Protein AF-A0A0C2DFI3-F1 (afdb_monomer)

Nearest PDB structures (foldseek):
  2w36-assembly1_A  TM=5.347E-01  e=4.497E-01  Thermotoga maritima
  6ozg-assembly1_A  TM=4.772E-01  e=8.268E-01  Thermotoga maritima
  4nsp-assembly1_A  TM=4.279E-01  e=1.520E+00  Homo sapiens
  8dg7-assembly1_K  TM=4.707E-01  e=6.169E+00  Drosophila melanogaster
  5boi-assembly1_A  TM=4.116E-01  e=6.968E+00  Priestia megaterium QM B1551

Organism: NCBI:txid51022

Solvent-accessible surface area (backbone atoms only — not comparable to full-atom values): 6431 Å² total; per-residue (Å²): 121,82,63,58,59,55,53,52,47,51,51,28,55,74,73,71,46,91,69,76,53,70,70,58,45,54,56,50,48,63,70,44,40,63,62,51,51,50,53,52,50,54,49,45,52,52,51,47,56,55,55,57,74,68,41,85,84,54,75,74,45,79,47,75,51,76,45,75,77,51,99,91,48,76,46,40,45,31,36,40,35,35,27,35,78,90,80,68,42,79,67,45,76,47,53,35,39,27,46,94,85,69,54,74,44,78,69,131

Foldseek 3Di:
DVVVLVVVVVVCVVVVHDDDDPVVVVVVCVVCVVVVVVVVVVVLVVLQVVLVVVCPVPDWDKDKDWDAPDVPDRWIWMKIWTAHPVVRDTNDIWIWTQDPVRDIDTDD

Secondary structure (DSSP, 8-state):
-HHHHHHHHHHHHHTTPPPPPHHHHHHHHHHHHHHHHHHHHHHHHHHHHHHHTT-SS---EEEEEEEEEETTEEEEEEEEEEEETTTTEEEEEEEEEE-TTS-EEE--

pLDDT: mean 77.53, std 12.91, range [47.47, 94.81]

Mean predicted aligned error: 11.31 Å

Sequence (108 aa):
MPNKFQELERWAKHMRFSFFSDTNFRKRFKLCKPAIDHVYQEYHRKVFATTHSYWDGEGPHLAASDSFDSRGYS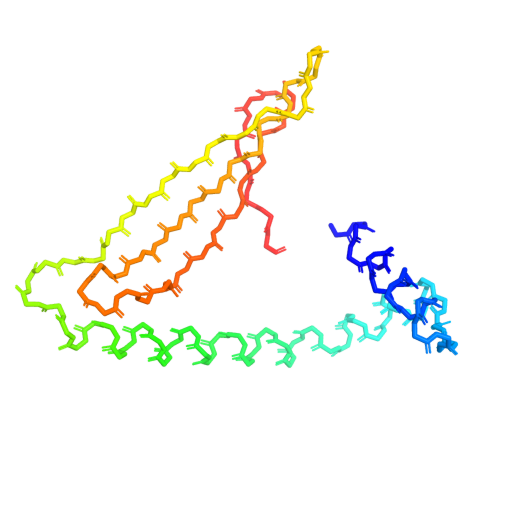ALIGKVVMVDLNTKVMIHTEAFHRDETGVPFITS

Radius of gyration: 18.05 Å; Cα contacts (8 Å, |Δi|>4): 116; chains: 1; bounding box: 46×38×39 Å

Structure (mmCIF, N/CA/C/O backbone):
data_AF-A0A0C2DFI3-F1
#
_entry.id   AF-A0A0C2DFI3-F1
#
loop_
_atom_site.group_PDB
_atom_site.id
_atom_site.type_symbol
_atom_site.label_atom_id
_atom_site.label_alt_id
_atom_site.label_comp_id
_atom_site.label_asym_id
_atom_site.label_entity_id
_atom_site.label_seq_id
_atom_site.pdbx_PDB_ins_code
_atom_site.Cartn_x
_atom_site.Cartn_y
_atom_site.Cartn_z
_atom_site.occupancy
_atom_site.B_iso_or_equiv
_atom_site.auth_seq_id
_atom_site.auth_comp_id
_atom_site.auth_asym_id
_atom_site.auth_atom_id
_atom_site.pdbx_PDB_model_num
ATOM 1 N N . MET A 1 1 ? 11.942 2.550 -5.176 1.00 50.59 1 MET A N 1
ATOM 2 C CA . MET A 1 1 ? 11.389 1.404 -5.950 1.00 50.59 1 MET A CA 1
ATOM 3 C C . MET A 1 1 ? 12.376 0.352 -6.521 1.00 50.59 1 MET A C 1
ATOM 5 O O . MET A 1 1 ? 11.866 -0.605 -7.097 1.00 50.59 1 MET A O 1
ATOM 9 N N . PRO A 1 2 ? 13.724 0.398 -6.385 1.00 51.91 2 PRO A N 1
ATOM 10 C CA . PRO A 1 2 ? 14.594 -0.686 -6.896 1.00 51.91 2 PRO A CA 1
ATOM 11 C C . PRO A 1 2 ? 14.286 -2.084 -6.323 1.00 51.91 2 PRO A C 1
ATOM 13 O O . PRO A 1 2 ? 14.478 -3.089 -6.998 1.00 51.91 2 PRO A O 1
ATOM 16 N N . ASN A 1 3 ? 13.752 -2.135 -5.099 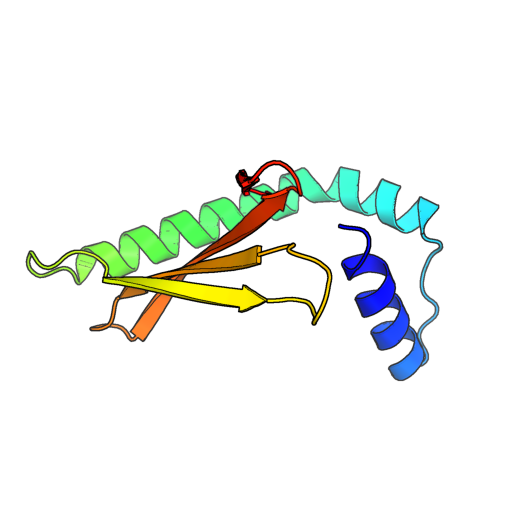1.00 67.38 3 ASN A N 1
ATOM 17 C CA . ASN A 1 3 ? 13.624 -3.364 -4.316 1.00 67.38 3 ASN A CA 1
ATOM 18 C C . ASN A 1 3 ? 12.446 -4.273 -4.747 1.00 67.38 3 ASN A C 1
ATOM 20 O O . ASN A 1 3 ? 12.534 -5.493 -4.663 1.00 67.38 3 ASN A O 1
ATOM 24 N N . LYS A 1 4 ? 11.351 -3.707 -5.282 1.00 77.12 4 LYS A N 1
ATOM 25 C CA . LYS A 1 4 ? 10.128 -4.478 -5.599 1.00 77.12 4 LYS A CA 1
ATOM 26 C C . LYS A 1 4 ? 10.260 -5.377 -6.831 1.00 77.12 4 LYS A C 1
ATOM 28 O O . LYS A 1 4 ? 9.696 -6.465 -6.847 1.00 77.12 4 LYS A O 1
ATOM 33 N N . PHE A 1 5 ? 11.031 -4.958 -7.838 1.00 84.75 5 PHE A N 1
ATOM 34 C CA . PHE A 1 5 ? 11.334 -5.814 -8.991 1.00 84.75 5 PHE A CA 1
ATOM 35 C C . PHE A 1 5 ? 12.117 -7.059 -8.558 1.00 84.75 5 PHE A C 1
ATOM 37 O O . PHE A 1 5 ? 11.748 -8.169 -8.920 1.00 84.75 5 PHE A O 1
ATOM 44 N N . GLN A 1 6 ? 13.153 -6.874 -7.736 1.00 85.81 6 GLN A N 1
ATOM 45 C CA . GLN A 1 6 ? 13.996 -7.965 -7.244 1.00 85.81 6 GLN A CA 1
ATOM 46 C C . GLN A 1 6 ? 13.215 -8.930 -6.345 1.00 85.81 6 GLN A C 1
ATOM 48 O O . GLN A 1 6 ? 13.413 -10.139 -6.421 1.00 85.81 6 GLN A O 1
ATOM 53 N N . GLU A 1 7 ? 12.309 -8.4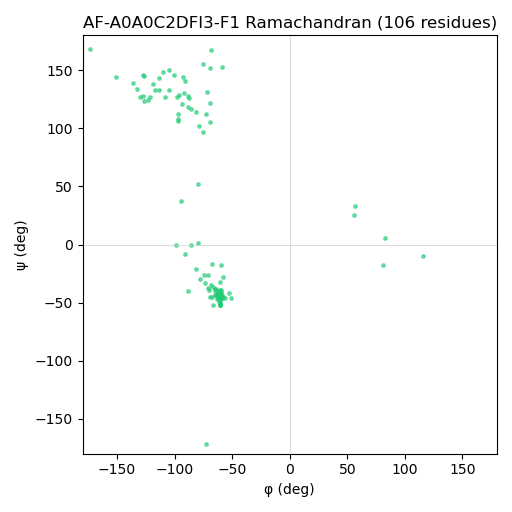13 -5.514 1.00 87.56 7 GLU A N 1
ATOM 54 C CA . GLU A 1 7 ? 11.413 -9.226 -4.688 1.00 87.56 7 GLU A CA 1
ATOM 55 C C . GLU A 1 7 ? 10.503 -10.117 -5.551 1.00 87.56 7 GLU A C 1
ATOM 57 O O . GLU A 1 7 ? 10.454 -11.331 -5.353 1.00 87.56 7 GLU A O 1
ATOM 62 N N . LEU A 1 8 ? 9.853 -9.540 -6.568 1.00 89.06 8 LEU A N 1
ATOM 63 C CA . LEU A 1 8 ? 8.995 -10.282 -7.497 1.00 89.06 8 LEU A CA 1
ATOM 64 C C . LEU A 1 8 ? 9.782 -11.263 -8.370 1.00 89.06 8 LEU A C 1
ATOM 66 O O . LEU A 1 8 ? 9.309 -12.366 -8.629 1.00 89.06 8 LEU A O 1
ATOM 70 N N . GLU A 1 9 ? 10.994 -10.901 -8.786 1.00 91.19 9 GLU A N 1
ATOM 71 C CA . GLU A 1 9 ? 11.882 -11.794 -9.526 1.00 91.19 9 GLU A CA 1
ATOM 72 C C . GLU A 1 9 ? 12.295 -12.998 -8.665 1.00 91.19 9 GLU A C 1
ATOM 74 O O . GLU A 1 9 ? 12.264 -14.135 -9.136 1.00 91.19 9 GLU A O 1
ATOM 79 N N . ARG A 1 10 ? 12.646 -12.777 -7.390 1.00 90.31 10 ARG A N 1
ATOM 80 C CA . ARG A 1 10 ? 12.955 -13.859 -6.438 1.00 90.31 10 ARG A CA 1
ATOM 81 C C . ARG A 1 10 ? 11.751 -14.769 -6.227 1.00 90.31 10 ARG A C 1
ATOM 83 O O . ARG A 1 10 ? 11.906 -15.988 -6.259 1.00 90.31 10 ARG A O 1
ATOM 90 N N . TRP A 1 11 ? 10.564 -14.192 -6.057 1.00 92.25 11 TRP A N 1
ATOM 91 C CA . TRP A 1 11 ? 9.322 -14.952 -5.936 1.00 92.25 11 TRP A CA 1
ATOM 92 C C . TRP A 1 11 ? 9.032 -15.780 -7.198 1.00 92.25 11 TRP A C 1
ATOM 94 O O . TRP A 1 11 ? 8.769 -16.977 -7.102 1.00 92.25 11 TRP A O 1
ATOM 104 N N . ALA A 1 12 ? 9.174 -15.196 -8.391 1.00 92.94 12 ALA A N 1
ATOM 105 C CA . ALA A 1 12 ? 8.984 -15.904 -9.656 1.00 92.94 12 ALA A CA 1
ATOM 106 C C . ALA A 1 12 ? 9.991 -17.053 -9.828 1.00 92.94 12 ALA A C 1
ATOM 108 O O . ALA A 1 12 ? 9.603 -18.154 -10.217 1.00 92.94 12 ALA A O 1
ATOM 109 N N . LYS A 1 13 ? 11.263 -16.836 -9.462 1.00 93.00 13 LYS A N 1
ATOM 110 C CA . LYS A 1 13 ? 12.293 -17.889 -9.440 1.00 93.00 13 LYS A CA 1
ATOM 111 C C . LYS A 1 13 ? 11.919 -19.025 -8.491 1.00 93.00 13 LYS A C 1
ATOM 113 O O . LYS A 1 13 ? 12.048 -20.186 -8.869 1.00 93.00 13 LYS A O 1
ATOM 118 N N . HIS A 1 14 ? 11.419 -18.705 -7.296 1.00 94.19 14 HIS A N 1
ATOM 119 C CA . HIS A 1 14 ? 10.956 -19.704 -6.330 1.00 94.19 14 HIS A CA 1
ATOM 120 C C . HIS A 1 14 ? 9.809 -20.556 -6.894 1.00 94.19 14 HIS A C 1
ATOM 122 O O . HIS A 1 14 ? 9.831 -21.779 -6.781 1.00 94.19 14 HIS A O 1
ATOM 128 N N . MET A 1 15 ? 8.862 -19.923 -7.588 1.00 94.81 15 MET A N 1
ATOM 129 C CA . MET A 1 15 ? 7.727 -20.588 -8.238 1.00 94.81 15 MET A CA 1
ATOM 130 C C . MET A 1 15 ? 8.076 -21.242 -9.588 1.00 94.81 15 MET A C 1
ATOM 132 O O . MET A 1 15 ? 7.202 -21.815 -10.233 1.00 94.81 15 MET A O 1
ATOM 136 N N . ARG A 1 16 ? 9.345 -21.176 -10.024 1.00 92.62 16 ARG A N 1
ATOM 137 C CA . ARG A 1 16 ? 9.832 -21.653 -11.335 1.00 92.62 16 ARG A CA 1
ATOM 138 C C . ARG A 1 16 ? 9.112 -21.017 -12.533 1.00 92.62 16 ARG A C 1
ATOM 140 O O . ARG A 1 16 ? 8.955 -21.646 -13.577 1.00 92.62 16 ARG A O 1
ATOM 147 N N . PHE A 1 17 ? 8.701 -19.760 -12.403 1.00 93.44 17 PHE A N 1
ATOM 148 C CA . PHE A 1 17 ? 8.116 -18.984 -13.491 1.00 93.44 17 PHE A CA 1
ATOM 149 C C . PHE A 1 17 ? 9.174 -18.169 -14.230 1.00 93.44 17 PHE A C 1
ATOM 151 O O . PHE A 1 17 ? 10.100 -17.616 -13.635 1.00 93.44 17 PHE A O 1
ATOM 158 N N . SER A 1 18 ? 9.002 -18.039 -15.546 1.00 86.69 18 SER A N 1
ATOM 159 C CA . SER A 1 18 ? 9.747 -17.057 -16.327 1.00 86.69 18 SER A CA 1
ATOM 160 C C . SER A 1 18 ? 9.272 -15.652 -15.955 1.00 86.69 18 SER A C 1
ATOM 162 O O . SER A 1 18 ? 8.091 -15.334 -16.112 1.00 86.69 18 SER A O 1
ATOM 164 N N . PHE A 1 19 ? 10.187 -14.805 -15.490 1.00 88.31 19 PHE A N 1
ATOM 165 C CA . PHE A 1 19 ? 9.911 -13.399 -15.211 1.00 88.31 19 PHE A CA 1
ATOM 166 C C . PHE A 1 19 ? 10.417 -12.519 -16.357 1.00 88.31 19 PHE A C 1
ATOM 168 O O . PHE A 1 19 ? 11.418 -12.826 -17.004 1.00 88.31 19 PHE A O 1
ATOM 175 N N . PHE A 1 20 ? 9.709 -11.432 -16.643 1.00 85.69 20 PHE A N 1
ATOM 176 C CA . PHE A 1 20 ? 10.093 -10.500 -17.701 1.00 85.69 20 PHE A CA 1
ATOM 177 C C . PHE A 1 20 ? 11.272 -9.623 -17.264 1.00 85.69 20 PHE A C 1
ATOM 179 O O . PHE A 1 20 ? 11.490 -9.389 -16.077 1.00 85.69 20 PHE A O 1
ATOM 186 N N . SER A 1 21 ? 12.032 -9.118 -18.241 1.00 89.44 21 SER A N 1
ATOM 187 C CA . SER A 1 21 ? 13.176 -8.240 -17.976 1.00 89.44 21 SER A CA 1
ATOM 188 C C . SER A 1 21 ? 12.772 -6.972 -17.216 1.00 89.44 21 SER A C 1
ATOM 190 O O . SER A 1 21 ? 11.656 -6.468 -17.375 1.00 89.44 21 SER A O 1
ATOM 192 N N . ASP A 1 22 ? 13.707 -6.407 -16.449 1.00 87.62 22 ASP A N 1
ATOM 193 C CA . ASP A 1 22 ? 13.503 -5.173 -15.672 1.00 87.62 22 ASP A CA 1
ATOM 194 C C . ASP A 1 22 ? 12.960 -4.020 -16.533 1.00 87.62 22 ASP A C 1
ATOM 196 O O . ASP A 1 22 ? 12.003 -3.337 -16.163 1.00 87.62 22 ASP A O 1
ATOM 200 N N . THR A 1 23 ? 13.478 -3.857 -17.753 1.00 89.56 23 THR A N 1
ATOM 201 C CA . THR A 1 23 ? 12.992 -2.840 -18.695 1.00 89.56 23 THR A CA 1
ATOM 202 C C . THR A 1 23 ? 11.522 -3.045 -19.061 1.00 89.56 23 THR A C 1
ATOM 204 O O . THR A 1 23 ? 10.744 -2.087 -19.068 1.00 89.56 23 THR A O 1
ATOM 207 N N . ASN A 1 24 ? 11.118 -4.285 -19.352 1.00 88.12 24 ASN A N 1
ATOM 208 C CA . ASN A 1 24 ? 9.725 -4.604 -19.658 1.00 88.12 24 ASN A CA 1
ATOM 209 C C . ASN A 1 24 ? 8.831 -4.445 -18.427 1.00 88.12 24 ASN A C 1
ATOM 211 O O . ASN A 1 24 ? 7.702 -3.968 -18.561 1.00 88.12 24 ASN A O 1
ATOM 215 N N . PHE A 1 25 ? 9.346 -4.764 -17.236 1.00 88.44 25 PHE A N 1
ATOM 216 C CA . PHE A 1 25 ? 8.628 -4.555 -15.986 1.00 88.44 25 PHE A CA 1
ATOM 217 C C . PHE A 1 25 ? 8.308 -3.091 -15.773 1.00 88.44 25 PHE A C 1
ATOM 219 O O . PHE A 1 25 ? 7.146 -2.739 -15.601 1.00 88.44 25 PHE A O 1
ATOM 226 N N . ARG A 1 26 ? 9.309 -2.218 -15.867 1.00 86.38 26 ARG A N 1
ATOM 227 C CA . ARG A 1 26 ? 9.118 -0.782 -15.643 1.00 86.38 26 ARG A CA 1
ATOM 228 C C . ARG A 1 26 ? 8.152 -0.170 -16.648 1.00 86.38 26 ARG A C 1
ATOM 230 O O . ARG A 1 26 ? 7.327 0.652 -16.260 1.00 86.38 26 ARG A O 1
ATOM 237 N N . LYS A 1 27 ? 8.226 -0.572 -17.922 1.00 90.62 27 LYS A N 1
ATOM 238 C CA . LYS A 1 27 ? 7.286 -0.112 -18.958 1.00 90.62 27 LYS A CA 1
ATOM 239 C C . LYS A 1 27 ? 5.849 -0.500 -18.611 1.00 90.62 27 LYS A C 1
ATOM 241 O O . LYS A 1 27 ? 4.984 0.368 -18.574 1.00 90.62 27 LYS A O 1
ATOM 246 N N . ARG A 1 28 ? 5.607 -1.778 -18.307 1.00 87.25 28 ARG A N 1
ATOM 247 C CA . ARG A 1 28 ? 4.268 -2.274 -17.950 1.00 87.25 28 ARG A CA 1
ATOM 248 C C . ARG A 1 28 ? 3.768 -1.667 -16.645 1.00 87.25 28 ARG A C 1
ATOM 250 O O . ARG A 1 28 ? 2.639 -1.202 -16.597 1.00 87.25 28 ARG A O 1
ATOM 257 N N . PHE A 1 29 ? 4.620 -1.586 -15.628 1.00 86.94 29 PHE A N 1
ATOM 258 C CA . PHE A 1 29 ? 4.281 -0.972 -14.350 1.00 86.94 29 PHE A CA 1
ATOM 259 C C . PHE A 1 29 ? 3.846 0.484 -14.522 1.00 86.94 29 PHE A C 1
ATOM 261 O O . PHE A 1 29 ? 2.815 0.864 -13.987 1.00 86.94 29 PHE A O 1
ATOM 268 N N . LYS A 1 30 ? 4.560 1.287 -15.324 1.00 87.81 30 LYS A N 1
ATOM 269 C CA . LYS A 1 30 ? 4.154 2.673 -15.617 1.00 87.81 30 LYS A CA 1
ATOM 270 C C . LYS A 1 30 ? 2.777 2.763 -16.279 1.00 87.81 30 LYS A C 1
ATOM 272 O O . LYS A 1 30 ? 2.016 3.658 -15.939 1.00 87.81 30 LYS A O 1
ATOM 277 N N . LEU A 1 31 ? 2.456 1.843 -17.190 1.00 91.19 31 LEU A N 1
ATOM 278 C CA . LEU A 1 31 ? 1.148 1.799 -17.854 1.00 91.19 31 LEU A CA 1
ATOM 279 C C . LEU A 1 31 ? 0.028 1.363 -16.905 1.00 91.19 31 LEU A C 1
ATOM 281 O O . LEU A 1 31 ? -1.082 1.875 -16.988 1.00 91.19 31 LEU A O 1
ATOM 285 N N . CYS A 1 32 ? 0.316 0.428 -16.001 1.00 88.44 32 CYS A N 1
ATOM 286 C CA . CYS A 1 32 ? -0.650 -0.061 -15.022 1.00 88.44 32 CYS A CA 1
ATOM 2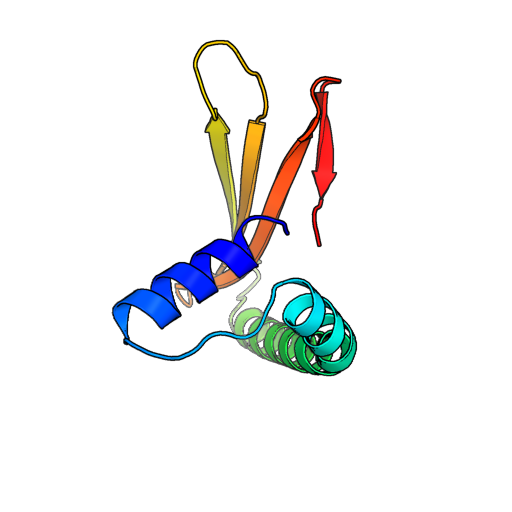87 C C . CYS A 1 32 ? -0.789 0.865 -13.808 1.00 88.44 32 CYS A C 1
ATOM 289 O O . CYS A 1 32 ? -1.812 0.803 -13.130 1.00 88.44 32 CYS A O 1
ATOM 291 N N . LYS A 1 33 ? 0.208 1.716 -13.530 1.00 87.19 33 LYS A N 1
ATOM 292 C CA . LYS A 1 33 ? 0.253 2.571 -12.340 1.00 87.19 33 LYS A CA 1
ATOM 293 C C . LYS A 1 33 ? -1.030 3.390 -12.140 1.00 87.19 33 LYS A C 1
ATOM 295 O O . LYS A 1 33 ? -1.550 3.318 -11.038 1.00 87.19 33 LYS A O 1
ATOM 300 N N . PRO A 1 34 ? -1.615 4.059 -13.151 1.00 91.94 34 PRO A N 1
ATOM 301 C CA . PRO A 1 34 ? -2.861 4.803 -12.954 1.00 91.94 34 PRO A CA 1
ATOM 302 C C . PRO A 1 34 ? -4.031 3.933 -12.477 1.00 91.94 34 PRO A C 1
ATOM 304 O O . PRO A 1 34 ? -4.780 4.333 -11.593 1.00 91.94 34 PRO A O 1
ATOM 307 N N . ALA A 1 35 ? -4.179 2.725 -13.029 1.00 91.69 35 ALA A N 1
ATOM 308 C CA . ALA A 1 35 ? -5.238 1.802 -12.621 1.00 91.69 35 ALA A CA 1
ATOM 309 C C . ALA A 1 35 ? -4.994 1.247 -11.210 1.00 91.69 35 ALA A C 1
ATOM 311 O O . ALA A 1 35 ? -5.930 1.127 -10.422 1.00 91.69 35 ALA A O 1
ATOM 312 N N . ILE A 1 36 ? -3.735 0.941 -10.886 1.00 87.12 36 ILE A N 1
ATOM 313 C CA . ILE A 1 36 ? -3.320 0.527 -9.542 1.00 87.12 36 ILE A CA 1
ATOM 314 C C . ILE A 1 36 ? -3.636 1.645 -8.542 1.00 87.12 36 ILE A C 1
ATOM 316 O O . ILE A 1 36 ? -4.328 1.399 -7.558 1.00 87.12 36 ILE A O 1
ATOM 320 N N . ASP A 1 37 ? -3.197 2.870 -8.829 1.00 88.62 37 ASP A N 1
ATOM 321 C CA . ASP A 1 37 ? -3.420 4.043 -7.984 1.00 88.62 37 ASP A CA 1
ATOM 322 C C . ASP A 1 37 ? -4.921 4.291 -7.777 1.00 88.62 37 ASP A C 1
ATOM 324 O O . ASP A 1 37 ? -5.349 4.497 -6.646 1.00 88.62 37 ASP A O 1
ATOM 328 N N . HIS A 1 38 ? -5.739 4.180 -8.828 1.00 90.56 38 HIS A N 1
ATOM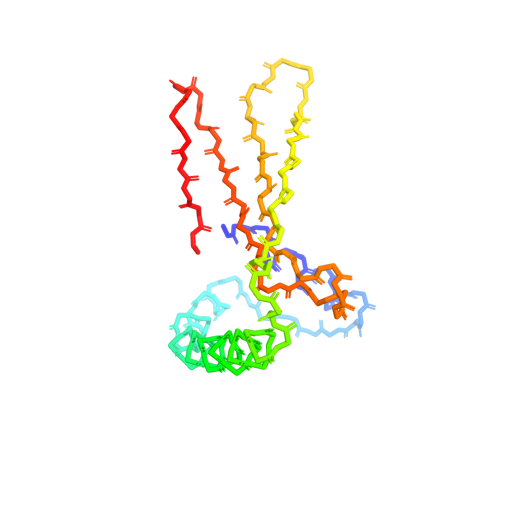 329 C CA . HIS A 1 38 ? -7.195 4.310 -8.728 1.00 90.56 38 HIS A CA 1
ATOM 330 C C . HIS A 1 38 ? -7.816 3.265 -7.786 1.00 90.56 38 HIS A C 1
ATOM 332 O O . HIS A 1 38 ? -8.625 3.606 -6.925 1.00 90.56 38 HIS A O 1
ATOM 338 N N . VAL A 1 39 ? -7.437 1.988 -7.915 1.00 89.31 39 VAL A N 1
ATOM 339 C CA . VAL A 1 39 ? -7.936 0.923 -7.025 1.00 89.31 39 VAL A CA 1
ATOM 340 C C . VAL A 1 39 ? -7.515 1.179 -5.579 1.00 89.31 39 VAL A C 1
ATOM 342 O O . VAL A 1 39 ? -8.337 1.036 -4.674 1.00 89.31 39 VAL A O 1
ATOM 345 N N . TYR A 1 40 ? -6.265 1.590 -5.354 1.00 85.06 40 TYR A N 1
ATOM 346 C CA . TYR A 1 40 ? -5.781 1.936 -4.019 1.00 85.06 40 TYR A CA 1
ATOM 347 C C . TYR A 1 40 ? -6.523 3.139 -3.431 1.00 85.06 40 TYR A C 1
ATOM 349 O O . TYR A 1 40 ? -6.921 3.089 -2.270 1.00 85.06 40 TYR A O 1
ATOM 357 N N . GLN A 1 41 ? -6.768 4.189 -4.215 1.00 87.69 41 GLN A N 1
ATOM 358 C CA . GLN A 1 41 ? -7.526 5.364 -3.778 1.00 87.69 41 GLN A CA 1
ATOM 359 C C . GLN A 1 41 ? -8.967 5.006 -3.408 1.00 87.69 41 GLN A C 1
ATOM 361 O O . GLN A 1 41 ? -9.446 5.394 -2.343 1.00 87.69 41 GLN A O 1
ATOM 366 N N . GLU A 1 42 ? -9.645 4.216 -4.239 1.00 89.56 42 GLU A N 1
ATOM 367 C CA . GLU A 1 42 ? -11.008 3.760 -3.962 1.00 89.56 42 GLU A CA 1
ATOM 368 C C . GLU A 1 42 ? -11.078 2.857 -2.727 1.00 89.56 42 GLU A C 1
ATOM 370 O O . GLU A 1 42 ? -11.995 2.986 -1.912 1.00 89.56 42 GLU A O 1
ATOM 375 N N . TYR A 1 43 ? -10.097 1.971 -2.552 1.00 86.19 43 TYR A N 1
ATOM 376 C CA . TYR A 1 43 ? -9.966 1.163 -1.344 1.00 86.19 43 TYR A CA 1
ATOM 377 C C . TYR A 1 43 ? -9.778 2.044 -0.103 1.00 86.19 43 TYR A C 1
ATOM 379 O O . TYR A 1 43 ? -10.540 1.909 0.854 1.00 86.19 43 TYR A O 1
ATOM 387 N N . HIS A 1 44 ? -8.833 2.990 -0.141 1.00 84.31 44 HIS A N 1
ATOM 388 C CA . HIS A 1 44 ? -8.591 3.935 0.951 1.00 84.31 44 HIS A CA 1
ATOM 389 C C . HIS A 1 44 ? -9.853 4.717 1.310 1.00 84.31 44 HIS A C 1
ATOM 391 O O . HIS A 1 44 ? -10.203 4.808 2.484 1.00 84.31 44 HIS A O 1
ATOM 397 N N . ARG A 1 45 ? -10.576 5.225 0.306 1.00 86.62 45 ARG A N 1
ATOM 398 C CA . ARG A 1 45 ? -11.835 5.954 0.497 1.00 86.62 45 ARG A CA 1
ATOM 399 C C . ARG A 1 45 ? -12.880 5.102 1.216 1.00 86.62 45 ARG A C 1
ATOM 401 O O . ARG A 1 45 ? -13.510 5.579 2.156 1.00 86.62 45 ARG A O 1
ATOM 408 N N . LYS A 1 46 ? -13.050 3.841 0.805 1.00 87.00 46 LYS A N 1
ATOM 409 C CA . LYS A 1 46 ? -14.009 2.910 1.424 1.00 87.00 46 LYS A CA 1
ATOM 410 C C . LYS A 1 46 ? -13.623 2.529 2.848 1.00 87.00 46 LYS A C 1
ATOM 412 O O . LYS A 1 46 ? -14.488 2.545 3.722 1.00 87.00 46 LYS A O 1
ATOM 417 N N . VAL A 1 47 ? -12.352 2.201 3.084 1.00 83.50 47 VAL A N 1
ATOM 418 C CA . VAL A 1 47 ? -11.851 1.868 4.425 1.00 83.50 47 VAL A CA 1
ATOM 419 C C . VAL A 1 47 ? -12.034 3.056 5.355 1.00 83.50 47 VAL A C 1
ATOM 421 O O . VAL A 1 47 ? -12.651 2.897 6.400 1.00 83.50 47 VAL A O 1
ATOM 424 N N . PHE A 1 48 ? -11.597 4.247 4.938 1.00 83.75 48 PHE A N 1
ATOM 425 C CA . PHE A 1 48 ? -11.707 5.459 5.744 1.00 83.75 48 PHE A CA 1
ATOM 426 C C . PHE A 1 48 ? -13.162 5.799 6.079 1.00 83.75 48 PHE A C 1
ATOM 428 O O . PHE A 1 48 ? -13.479 6.043 7.238 1.00 83.75 48 PHE A O 1
ATOM 435 N N . ALA A 1 49 ? -14.067 5.761 5.093 1.00 84.62 49 ALA A N 1
ATOM 436 C CA . ALA A 1 49 ? -15.491 6.008 5.324 1.00 84.62 49 ALA A CA 1
ATOM 437 C C . ALA A 1 49 ? -16.105 4.991 6.302 1.00 84.62 49 ALA A C 1
ATOM 439 O O . ALA A 1 49 ? -16.906 5.358 7.159 1.00 84.62 49 ALA A O 1
ATOM 440 N N . THR A 1 50 ? -15.702 3.722 6.196 1.00 82.75 50 THR A N 1
ATOM 441 C CA . THR A 1 50 ? -16.172 2.655 7.083 1.00 82.75 50 THR A CA 1
ATOM 442 C C . THR A 1 50 ? -15.668 2.876 8.505 1.00 82.75 50 THR A C 1
ATOM 444 O O . THR A 1 50 ? -16.481 2.926 9.419 1.00 82.75 50 THR A O 1
ATOM 447 N N . THR A 1 51 ? -14.363 3.079 8.708 1.00 79.62 51 THR A N 1
ATOM 448 C CA . THR A 1 51 ? -13.786 3.296 10.046 1.00 79.62 51 THR A CA 1
ATOM 449 C C . THR A 1 51 ? -14.302 4.577 10.689 1.00 79.62 51 THR A C 1
ATOM 451 O O . THR A 1 51 ? -14.637 4.570 11.865 1.00 79.62 51 THR A O 1
ATOM 454 N N . HIS A 1 52 ? -14.475 5.648 9.907 1.00 81.94 52 HIS A N 1
ATOM 455 C CA . HIS A 1 52 ? -15.030 6.907 10.401 1.00 81.94 52 HIS A CA 1
ATOM 456 C C . HIS A 1 52 ? -16.449 6.746 10.961 1.00 81.94 52 HIS A C 1
ATOM 458 O O . HIS A 1 52 ? -16.818 7.436 11.906 1.00 81.94 52 HIS A O 1
ATOM 464 N N . SER A 1 53 ? -17.262 5.835 10.415 1.00 80.88 53 SER A N 1
ATOM 465 C CA . SER A 1 53 ? -18.611 5.588 10.945 1.00 80.88 53 SER A CA 1
ATOM 466 C C . SER A 1 53 ? -18.624 4.951 12.342 1.00 80.88 53 SER A C 1
ATOM 468 O O . SER A 1 53 ? -19.645 5.015 13.019 1.00 80.88 53 SER A O 1
ATOM 470 N N . TYR A 1 54 ? -17.498 4.379 12.784 1.00 78.31 54 TYR A N 1
ATOM 471 C CA . TYR A 1 54 ? -17.329 3.776 14.111 1.00 78.31 54 TYR A CA 1
ATOM 472 C C . TYR A 1 54 ? -16.636 4.706 15.118 1.00 78.31 54 TYR A C 1
ATOM 474 O O . TYR A 1 54 ? -16.429 4.313 16.266 1.00 78.31 54 TYR A O 1
ATOM 482 N N . TRP A 1 55 ? -16.261 5.924 14.714 1.00 80.62 55 TRP A N 1
ATOM 483 C CA . TRP A 1 55 ? -15.646 6.901 15.611 1.00 80.62 55 TRP A CA 1
ATOM 484 C C . TRP A 1 55 ? -16.723 7.568 16.471 1.00 80.62 55 TRP A C 1
ATOM 486 O O . TRP A 1 55 ? -17.423 8.472 16.017 1.00 80.62 55 TRP A O 1
ATOM 496 N N . ASP A 1 56 ? -16.844 7.140 17.728 1.00 71.00 56 ASP A N 1
ATOM 497 C CA . ASP A 1 56 ? -17.721 7.749 18.741 1.00 71.00 56 ASP A CA 1
ATOM 498 C C . ASP A 1 56 ? -17.073 9.008 19.352 1.00 71.00 56 ASP A C 1
ATOM 500 O O . ASP A 1 56 ? -16.854 9.124 20.553 1.00 71.00 56 ASP A O 1
ATOM 504 N N . GLY A 1 57 ? -16.631 9.930 18.492 1.00 72.62 57 GLY A N 1
ATOM 505 C CA . GLY A 1 57 ? -15.898 11.139 18.886 1.00 72.62 57 GLY A CA 1
ATOM 506 C C . GLY A 1 57 ? -14.398 10.943 19.147 1.00 72.62 57 GLY A C 1
ATOM 507 O O . GLY A 1 57 ? -13.647 11.915 19.074 1.00 72.62 57 GLY A O 1
ATOM 508 N N . GLU A 1 58 ? -13.932 9.710 19.359 1.00 70.44 58 GLU A N 1
ATOM 509 C CA . GLU A 1 58 ? -12.504 9.380 19.327 1.00 70.44 58 GLU A CA 1
ATOM 510 C C . GLU A 1 58 ? -12.065 9.090 17.885 1.00 70.44 58 GLU A C 1
ATOM 512 O O . GLU A 1 58 ? -12.568 8.178 17.230 1.00 70.44 58 GLU A O 1
ATOM 517 N N . GLY A 1 59 ? -11.160 9.920 17.363 1.00 74.44 59 GLY A N 1
ATOM 518 C CA . GLY A 1 59 ? -10.610 9.776 16.017 1.00 74.44 59 GLY A CA 1
ATOM 519 C C . GLY A 1 59 ? -9.629 8.601 15.877 1.00 74.44 59 GLY A C 1
ATOM 520 O O . GLY A 1 59 ? -9.447 7.795 16.791 1.00 74.44 59 GLY A O 1
ATOM 521 N N . PRO A 1 60 ? -8.947 8.488 14.726 1.00 80.88 60 PRO A N 1
ATOM 522 C CA . PRO A 1 60 ? -7.982 7.424 14.507 1.00 80.88 60 PRO A CA 1
ATOM 523 C C . PRO A 1 60 ? -6.744 7.606 15.390 1.00 80.88 60 PRO A C 1
ATOM 525 O O . PRO A 1 60 ? -6.327 8.720 15.709 1.00 80.88 60 PRO A O 1
ATOM 528 N N . HIS A 1 61 ? -6.107 6.490 15.723 1.00 83.12 61 HIS A N 1
ATOM 529 C CA . HIS A 1 61 ? -4.865 6.455 16.476 1.00 83.12 61 HIS A CA 1
ATOM 530 C C . HIS A 1 61 ? -3.676 6.482 15.515 1.00 83.12 61 HIS A C 1
ATOM 532 O O . HIS A 1 61 ? -3.678 5.827 14.470 1.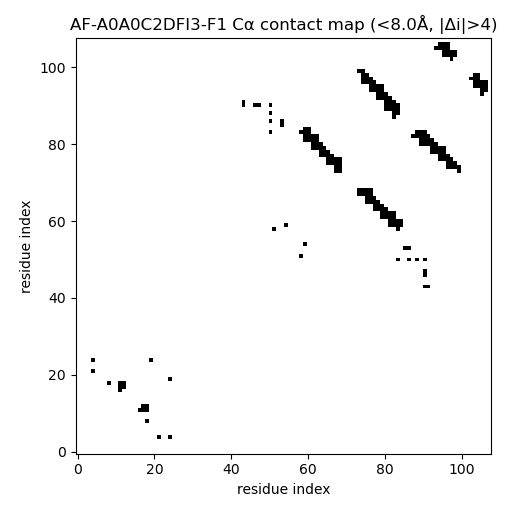00 83.12 61 HIS A O 1
ATOM 538 N N . LEU A 1 62 ? -2.633 7.221 15.882 1.00 79.00 62 LEU A N 1
ATOM 539 C CA . LEU A 1 62 ? -1.382 7.281 15.133 1.00 79.00 62 LEU A CA 1
ATOM 540 C C . LEU A 1 62 ? -0.295 6.540 15.908 1.00 79.00 62 LEU A C 1
ATOM 542 O O . LEU A 1 62 ? -0.039 6.833 17.073 1.00 79.00 62 LEU A O 1
ATOM 546 N N . ALA A 1 63 ? 0.363 5.600 15.242 1.00 78.19 63 ALA A N 1
ATOM 547 C CA . ALA A 1 63 ? 1.560 4.939 15.733 1.00 78.19 63 ALA A CA 1
ATOM 548 C C . ALA A 1 63 ? 2.716 5.252 14.785 1.00 78.19 63 ALA A C 1
ATOM 550 O O . ALA A 1 63 ? 2.579 5.127 13.572 1.00 78.19 63 ALA A O 1
ATOM 551 N N . ALA A 1 64 ? 3.865 5.639 15.324 1.00 74.12 64 ALA A N 1
ATOM 552 C CA . ALA A 1 64 ? 5.086 5.809 14.550 1.00 74.12 64 ALA A CA 1
ATOM 553 C C . ALA A 1 64 ? 6.151 4.851 15.080 1.00 74.12 64 ALA A C 1
ATOM 555 O O . ALA A 1 64 ? 6.288 4.671 16.288 1.00 74.12 64 ALA A O 1
ATOM 556 N N . SER A 1 65 ? 6.892 4.230 14.172 1.00 73.75 65 SER A N 1
ATOM 557 C CA . SER A 1 65 ? 8.043 3.391 14.487 1.00 73.75 65 SER A CA 1
ATOM 558 C C . SER A 1 65 ? 9.194 3.783 13.580 1.00 73.75 65 SER A C 1
ATOM 560 O O . SER A 1 65 ? 9.020 3.935 12.372 1.00 73.75 65 SER A O 1
ATOM 562 N N . ASP A 1 66 ? 10.372 3.941 14.160 1.00 68.69 66 ASP A N 1
ATOM 563 C CA . ASP A 1 66 ? 11.614 4.183 13.455 1.00 68.69 66 ASP A CA 1
ATOM 564 C C . ASP A 1 66 ? 12.542 2.966 13.528 1.00 68.69 66 ASP A C 1
ATOM 566 O O . ASP A 1 66 ? 12.530 2.170 14.466 1.00 68.69 66 ASP A O 1
ATOM 570 N N . SER A 1 67 ? 13.329 2.788 12.471 1.00 63.50 67 SER A N 1
ATOM 571 C CA . SER A 1 67 ? 14.363 1.765 12.388 1.00 63.50 67 SER A CA 1
ATOM 572 C C . SER A 1 67 ? 15.631 2.370 11.795 1.00 63.50 67 SER A C 1
ATOM 574 O O . SER A 1 67 ? 15.574 3.173 10.858 1.00 63.50 67 SER A O 1
ATOM 576 N N . PHE A 1 68 ? 16.777 1.996 12.363 1.00 59.69 68 PHE A N 1
ATOM 577 C CA . PHE A 1 68 ? 18.098 2.378 11.870 1.00 59.69 68 PHE A CA 1
ATOM 578 C C . PHE A 1 68 ? 18.644 1.262 10.981 1.00 59.69 68 PHE A C 1
ATOM 580 O O . PHE A 1 68 ? 18.668 0.105 11.400 1.00 59.69 68 PHE A O 1
ATOM 587 N N . ASP A 1 69 ? 19.086 1.608 9.769 1.00 58.97 69 ASP A N 1
ATOM 588 C CA . ASP A 1 69 ? 19.515 0.618 8.772 1.00 58.97 69 ASP A CA 1
ATOM 589 C C . ASP A 1 69 ? 20.890 -0.013 9.097 1.00 58.97 69 ASP A C 1
ATOM 591 O O . ASP A 1 69 ? 21.139 -1.157 8.732 1.00 58.97 69 ASP A O 1
ATOM 595 N N . SER A 1 70 ? 21.802 0.650 9.831 1.00 53.34 70 SER A N 1
ATOM 596 C CA . SER A 1 70 ? 23.073 0.018 10.262 1.00 53.34 70 SER A CA 1
ATOM 597 C C . SER A 1 70 ? 23.932 0.864 11.222 1.00 53.34 70 SER A C 1
ATOM 599 O O . SER A 1 70 ? 23.726 2.064 11.393 1.00 53.34 70 SER A O 1
ATOM 601 N N . ARG A 1 71 ? 24.961 0.243 11.838 1.00 48.28 71 ARG A N 1
ATOM 602 C CA . ARG A 1 71 ? 26.066 0.960 12.510 1.00 48.28 71 ARG A CA 1
ATOM 603 C C . ARG A 1 71 ? 26.928 1.662 11.453 1.00 48.28 71 ARG A C 1
ATOM 605 O O . ARG A 1 71 ? 27.716 1.003 10.784 1.00 48.28 71 ARG A O 1
ATOM 612 N N . GLY A 1 72 ? 26.804 2.985 11.348 1.00 56.09 72 GLY A N 1
ATOM 613 C CA . GLY A 1 72 ? 27.676 3.834 10.524 1.00 56.09 72 GLY A CA 1
ATOM 614 C C . GLY A 1 72 ? 26.991 4.556 9.360 1.00 56.09 72 GLY A C 1
ATOM 615 O O . GLY A 1 72 ? 27.601 5.461 8.803 1.00 56.09 72 GLY A O 1
ATOM 616 N N . TYR A 1 73 ? 25.735 4.224 9.039 1.00 53.28 73 TYR A N 1
ATOM 617 C CA . TYR A 1 73 ? 24.917 4.943 8.056 1.00 53.28 73 TYR A CA 1
ATOM 618 C C . TYR A 1 73 ? 23.579 5.362 8.678 1.00 53.28 73 TYR A C 1
ATOM 620 O O . TYR A 1 73 ? 22.824 4.532 9.183 1.00 53.28 73 TYR A O 1
ATOM 628 N N . SER A 1 74 ? 23.289 6.664 8.641 1.00 53.84 74 SER A N 1
ATOM 629 C CA . SER A 1 74 ? 22.152 7.292 9.333 1.00 53.84 74 SER A CA 1
ATOM 630 C C . SER A 1 74 ? 20.906 7.443 8.453 1.00 53.84 74 SER A C 1
ATOM 632 O O . SER A 1 74 ? 20.198 8.443 8.561 1.00 53.84 74 SER A O 1
ATOM 634 N N . ALA A 1 75 ? 20.608 6.477 7.582 1.00 56.16 75 ALA A N 1
ATOM 635 C CA . ALA A 1 75 ? 19.316 6.468 6.902 1.00 56.16 75 ALA A CA 1
ATOM 636 C C . ALA A 1 75 ? 18.246 6.002 7.904 1.00 56.16 75 ALA A C 1
ATOM 638 O O . ALA A 1 75 ? 18.088 4.807 8.162 1.00 56.16 75 ALA A O 1
ATOM 639 N N . LEU A 1 76 ? 17.544 6.956 8.523 1.00 63.44 76 LEU A N 1
ATOM 640 C CA . LEU A 1 76 ? 16.380 6.655 9.354 1.00 63.44 76 LEU A CA 1
ATOM 641 C C . LEU A 1 76 ? 15.232 6.264 8.419 1.00 63.44 76 LEU A C 1
ATOM 643 O O . LEU A 1 76 ? 14.728 7.108 7.670 1.00 63.44 76 LEU A O 1
ATOM 647 N N 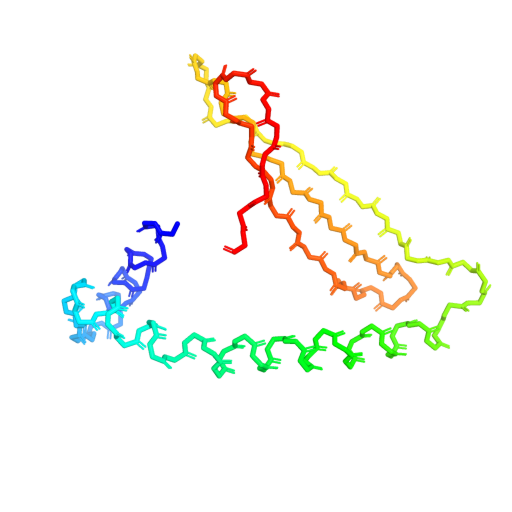. ILE A 1 77 ? 14.820 4.998 8.472 1.00 67.69 77 ILE A N 1
ATOM 648 C CA . ILE A 1 77 ? 13.582 4.544 7.841 1.00 67.69 77 ILE A CA 1
ATOM 649 C C . ILE A 1 77 ? 12.525 4.531 8.932 1.00 67.69 77 ILE A C 1
ATOM 651 O O . ILE A 1 77 ? 12.544 3.684 9.830 1.00 67.69 77 ILE A O 1
ATOM 655 N N . GLY A 1 78 ? 11.608 5.486 8.851 1.00 69.75 78 GLY A N 1
ATOM 656 C CA . GLY A 1 78 ? 10.454 5.554 9.726 1.00 69.75 78 GLY A CA 1
ATOM 657 C C . GLY A 1 78 ? 9.184 5.114 9.017 1.00 69.75 78 GLY A C 1
ATOM 658 O O . GLY A 1 78 ? 9.039 5.242 7.801 1.00 69.75 78 GLY A O 1
ATOM 659 N N . LYS A 1 79 ? 8.252 4.566 9.786 1.00 78.25 79 LYS A N 1
ATOM 660 C CA . LYS A 1 79 ? 6.912 4.204 9.342 1.00 78.25 79 LYS A CA 1
ATOM 661 C C . LYS A 1 79 ? 5.909 4.845 10.282 1.00 78.25 79 LYS A C 1
ATOM 663 O O . LYS A 1 79 ? 5.997 4.660 11.494 1.00 78.25 79 LYS A O 1
ATOM 668 N N . VAL A 1 80 ? 4.953 5.571 9.725 1.00 79.75 80 VAL A N 1
ATOM 669 C CA . VAL A 1 80 ? 3.769 6.040 10.442 1.00 79.75 80 VAL A CA 1
ATOM 670 C C . VAL A 1 80 ? 2.597 5.187 10.001 1.00 79.75 80 VAL A C 1
ATOM 672 O O . VAL A 1 80 ? 2.396 4.949 8.814 1.00 79.75 80 VAL A O 1
ATOM 675 N N . VAL A 1 81 ? 1.828 4.710 10.964 1.00 82.81 81 VAL A N 1
ATOM 676 C CA . VAL A 1 81 ? 0.635 3.912 10.750 1.00 82.81 81 VAL A CA 1
ATOM 677 C C . VAL A 1 81 ? -0.530 4.621 11.422 1.00 82.81 81 VAL A C 1
ATOM 679 O O . VAL A 1 81 ? -0.500 4.893 12.620 1.00 82.81 81 VAL A O 1
ATOM 682 N N . MET A 1 82 ? -1.572 4.891 10.648 1.00 82.94 82 MET A N 1
ATOM 683 C CA . MET A 1 82 ? -2.869 5.301 11.161 1.00 82.94 82 MET A CA 1
ATOM 684 C C . MET A 1 82 ? -3.742 4.061 11.323 1.00 82.94 82 MET A C 1
ATOM 686 O O . MET A 1 82 ? -3.989 3.339 10.352 1.00 82.94 82 MET A O 1
ATOM 690 N N . VAL A 1 83 ? -4.195 3.807 12.545 1.00 83.88 83 VAL A N 1
ATOM 691 C CA . VAL A 1 83 ? -5.012 2.649 12.910 1.00 83.88 83 VAL A CA 1
ATOM 692 C C . VAL A 1 83 ? -6.266 3.096 13.641 1.00 83.88 83 VAL A C 1
ATOM 694 O O . VAL A 1 83 ? -6.254 4.045 14.416 1.00 83.88 83 VAL A O 1
ATOM 697 N N . ASP A 1 84 ? -7.355 2.380 13.430 1.00 80.00 84 ASP A N 1
ATOM 698 C CA . ASP A 1 84 ? -8.501 2.429 14.324 1.00 80.00 84 ASP A CA 1
ATOM 699 C C . ASP A 1 84 ? -8.394 1.242 15.287 1.00 80.00 84 ASP A C 1
ATOM 701 O O . ASP A 1 84 ? -8.475 0.087 14.868 1.00 80.00 84 ASP A O 1
ATOM 705 N N . LEU A 1 85 ? -8.154 1.516 16.573 1.00 79.00 85 LEU A N 1
ATOM 706 C CA . LEU A 1 85 ? -7.997 0.472 17.588 1.00 79.00 85 LEU A CA 1
ATOM 707 C C . LEU A 1 85 ? -9.318 -0.229 17.919 1.00 79.00 85 LEU A C 1
ATOM 709 O O . LEU A 1 85 ? -9.287 -1.403 18.294 1.00 79.00 85 LEU A O 1
ATOM 713 N N . ASN A 1 86 ? -10.457 0.443 17.724 1.00 76.44 86 ASN A N 1
ATOM 714 C CA . ASN A 1 86 ? -11.773 -0.131 17.997 1.00 76.44 86 ASN A CA 1
ATOM 715 C C . ASN A 1 86 ? -12.088 -1.235 16.987 1.00 76.44 86 ASN A C 1
ATOM 717 O O . ASN A 1 86 ? -12.485 -2.339 17.360 1.00 76.44 86 ASN A O 1
ATOM 721 N N . THR A 1 87 ? -11.834 -0.972 15.703 1.00 75.62 87 THR A N 1
ATOM 722 C CA . THR A 1 87 ? -12.037 -1.955 14.625 1.00 75.62 87 THR A CA 1
ATOM 723 C C . THR A 1 87 ? -10.797 -2.804 14.329 1.0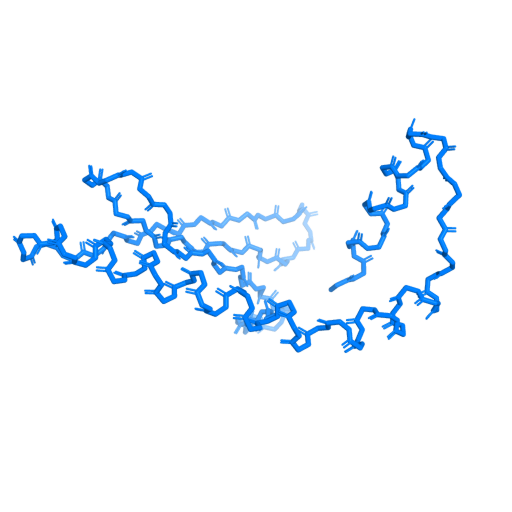0 75.62 87 THR A C 1
ATOM 725 O O . THR A 1 87 ? -10.880 -3.777 13.579 1.00 75.62 87 THR A O 1
ATOM 728 N N . LYS A 1 88 ? -9.643 -2.469 14.924 1.00 78.69 88 LYS A N 1
ATOM 729 C CA . LYS A 1 88 ? -8.316 -3.052 14.643 1.00 78.69 88 LYS A CA 1
ATOM 730 C C . LYS A 1 88 ? -7.910 -2.948 13.168 1.00 78.69 88 LYS A C 1
ATOM 732 O O . LYS A 1 88 ? -7.108 -3.748 12.681 1.00 78.69 88 LYS A O 1
ATOM 737 N N . VAL A 1 89 ? -8.459 -1.971 12.448 1.00 78.81 89 VAL A N 1
ATOM 738 C CA . VAL A 1 89 ? -8.186 -1.753 11.027 1.00 78.81 89 VAL A CA 1
ATOM 739 C C . VAL A 1 89 ? -7.024 -0.780 10.870 1.00 78.81 89 VAL A C 1
ATOM 741 O O . VAL A 1 89 ? -7.004 0.307 11.444 1.00 78.81 89 VAL A O 1
ATOM 744 N N . MET A 1 90 ? -6.057 -1.161 10.040 1.00 80.12 90 MET A N 1
ATOM 745 C CA . MET A 1 90 ? -5.003 -0.266 9.580 1.00 80.12 90 MET A CA 1
ATOM 746 C C . MET A 1 90 ? -5.533 0.575 8.415 1.00 80.12 90 MET A C 1
ATOM 748 O O . MET A 1 90 ? -5.849 0.038 7.355 1.00 80.12 90 MET A O 1
ATOM 752 N N . ILE A 1 91 ? -5.647 1.886 8.620 1.00 81.94 91 ILE A N 1
ATOM 753 C CA . ILE A 1 91 ? -6.262 2.810 7.660 1.00 81.94 91 ILE A CA 1
ATOM 754 C C . ILE A 1 91 ? -5.224 3.335 6.667 1.00 81.94 91 ILE A C 1
ATOM 756 O O . ILE A 1 91 ? -5.500 3.471 5.476 1.00 81.94 91 ILE A O 1
ATOM 760 N N . HIS A 1 92 ? -4.021 3.642 7.150 1.00 82.81 92 HIS A N 1
ATOM 761 C CA . HIS A 1 92 ? -2.943 4.149 6.311 1.00 82.81 92 HIS A CA 1
ATOM 762 C C . HIS A 1 92 ? -1.584 3.757 6.883 1.00 82.81 92 HIS A C 1
ATOM 764 O O . HIS A 1 92 ? -1.408 3.722 8.097 1.00 82.81 92 HIS A O 1
ATOM 770 N N . THR A 1 93 ? -0.626 3.464 6.008 1.00 82.94 93 THR A N 1
ATOM 771 C CA . THR A 1 93 ? 0.783 3.307 6.374 1.00 82.94 93 THR A CA 1
ATOM 772 C C . THR A 1 93 ? 1.612 4.149 5.432 1.00 82.94 93 THR A C 1
ATOM 774 O O . THR A 1 93 ? 1.536 3.968 4.219 1.00 82.94 93 THR A O 1
ATOM 777 N N . GLU A 1 94 ? 2.446 5.003 6.000 1.00 81.50 94 GLU A N 1
ATOM 778 C CA . GLU A 1 94 ? 3.368 5.843 5.262 1.00 81.50 94 GLU A CA 1
ATOM 779 C C . GLU A 1 94 ? 4.792 5.556 5.719 1.00 81.50 94 GLU A C 1
ATOM 781 O O . GLU A 1 94 ? 5.093 5.569 6.913 1.00 81.50 94 GLU A O 1
ATOM 786 N N . ALA A 1 95 ? 5.675 5.265 4.767 1.00 77.56 95 ALA A N 1
ATOM 787 C CA . ALA A 1 95 ? 7.099 5.142 5.036 1.00 77.56 95 ALA A CA 1
ATOM 788 C C . ALA A 1 95 ? 7.787 6.459 4.671 1.00 77.56 95 ALA A C 1
ATOM 790 O O . ALA A 1 95 ? 7.657 6.940 3.543 1.00 77.56 95 ALA A O 1
ATOM 791 N N . PHE A 1 96 ? 8.548 7.012 5.609 1.00 72.31 96 PHE A N 1
ATOM 792 C CA . PHE A 1 96 ? 9.378 8.184 5.384 1.00 72.31 96 PHE A CA 1
ATOM 793 C C . PHE A 1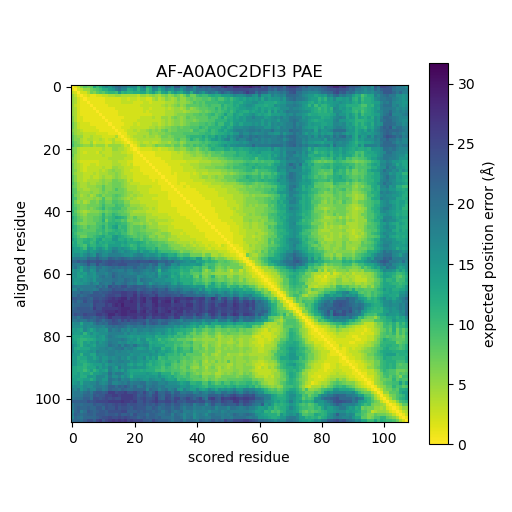 96 ? 10.851 7.810 5.501 1.00 72.31 96 PHE A C 1
ATOM 795 O O . PHE A 1 96 ? 11.254 6.981 6.321 1.00 72.31 96 PHE A O 1
ATOM 802 N N . HIS A 1 97 ? 11.654 8.441 4.656 1.00 70.81 97 HIS A N 1
ATOM 803 C CA . HIS A 1 97 ? 13.097 8.275 4.632 1.00 70.81 97 HIS A CA 1
ATOM 804 C C . HIS A 1 97 ? 13.709 9.609 5.049 1.00 70.81 97 HIS A C 1
ATOM 806 O O . HIS A 1 97 ? 13.289 10.653 4.553 1.00 70.81 97 HIS A O 1
ATOM 812 N N . ARG A 1 98 ? 14.682 9.605 5.962 1.00 62.22 98 ARG A N 1
ATOM 813 C CA . ARG A 1 98 ? 15.578 10.759 6.112 1.00 62.22 98 ARG A CA 1
ATOM 814 C C . ARG A 1 98 ? 16.758 10.588 5.171 1.00 62.22 98 ARG A C 1
ATOM 816 O O . ARG A 1 98 ? 17.397 9.536 5.182 1.00 62.22 98 ARG A O 1
ATOM 823 N N . ASP A 1 99 ? 17.022 11.608 4.362 1.00 57.38 99 ASP A N 1
ATOM 824 C CA . ASP A 1 99 ? 18.292 11.704 3.648 1.00 57.38 99 ASP A CA 1
ATOM 825 C C . ASP A 1 99 ? 19.452 11.968 4.625 1.00 57.38 99 ASP A C 1
ATOM 827 O O . ASP A 1 99 ? 19.255 12.294 5.798 1.00 57.38 99 ASP A O 1
ATOM 831 N N . GLU A 1 100 ? 20.686 11.825 4.138 1.00 54.97 100 GLU A N 1
ATOM 832 C CA . GLU A 1 100 ? 21.910 12.077 4.912 1.00 54.97 100 GLU A CA 1
ATOM 833 C C . GLU A 1 100 ? 22.005 13.531 5.423 1.00 54.97 100 GLU A C 1
ATOM 835 O O . GLU A 1 100 ? 22.741 13.805 6.369 1.00 54.97 100 GLU A O 1
ATOM 840 N N . THR A 1 101 ? 21.223 14.454 4.849 1.00 58.62 101 THR A N 1
ATOM 841 C CA . THR A 1 101 ? 21.095 15.854 5.282 1.00 58.62 101 THR A CA 1
ATOM 842 C C . THR A 1 101 ? 20.066 16.074 6.397 1.00 58.62 101 THR A C 1
ATOM 844 O O . THR A 1 101 ? 19.920 17.193 6.888 1.00 58.62 101 THR A O 1
ATOM 847 N N . GLY A 1 102 ? 19.389 15.014 6.851 1.00 53.28 102 GLY A N 1
ATOM 848 C CA . GLY A 1 102 ? 18.444 15.045 7.966 1.00 53.28 102 GLY A CA 1
ATOM 849 C C . GLY A 1 102 ? 17.033 15.503 7.592 1.00 53.28 102 GLY A C 1
ATOM 850 O O . GLY A 1 102 ? 16.191 15.632 8.487 1.00 53.28 102 GLY A O 1
ATOM 851 N N . VAL A 1 103 ? 16.743 15.718 6.305 1.00 58.44 103 VAL A N 1
ATOM 852 C CA . VAL A 1 103 ? 15.421 16.139 5.838 1.00 58.44 103 VAL A CA 1
ATOM 853 C C . VAL A 1 103 ? 14.567 14.891 5.584 1.00 58.44 103 VAL A C 1
ATOM 855 O O . VAL A 1 103 ? 14.926 14.037 4.770 1.00 58.44 103 VAL A O 1
ATOM 858 N N . PRO A 1 104 ? 13.439 14.723 6.298 1.00 55.62 104 PRO A N 1
ATOM 859 C CA . PRO A 1 104 ? 12.513 13.640 6.014 1.00 55.62 104 PRO A CA 1
ATOM 860 C C . PRO A 1 104 ? 11.776 13.914 4.702 1.00 55.62 104 PRO A C 1
ATOM 862 O O . PRO A 1 104 ? 11.210 14.990 4.511 1.00 55.62 104 PRO A O 1
ATOM 865 N N . PHE A 1 105 ? 11.737 12.920 3.821 1.00 59.19 105 PHE A N 1
ATOM 866 C CA . PHE A 1 105 ? 10.922 12.940 2.616 1.00 59.19 105 PHE A CA 1
ATOM 867 C C . PHE A 1 105 ? 10.041 11.693 2.529 1.00 59.19 105 PHE A C 1
ATOM 869 O O . PHE A 1 105 ? 10.399 10.586 2.948 1.00 59.19 105 PHE A O 1
ATOM 876 N N . ILE A 1 106 ? 8.850 11.902 1.979 1.00 55.94 106 ILE A N 1
ATOM 877 C CA . ILE A 1 106 ? 7.844 10.871 1.758 1.00 55.94 106 ILE A CA 1
ATOM 878 C C . ILE A 1 106 ? 8.111 10.233 0.398 1.00 55.94 106 ILE A C 1
ATOM 880 O O . ILE A 1 106 ? 8.183 10.919 -0.623 1.00 55.94 106 ILE A O 1
ATOM 884 N N . THR A 1 107 ? 8.234 8.910 0.366 1.00 53.72 107 THR A N 1
ATOM 885 C CA . THR A 1 107 ? 8.260 8.155 -0.891 1.00 53.72 107 THR A CA 1
ATOM 886 C C . THR A 1 107 ? 6.869 7.605 -1.172 1.00 53.72 107 THR A C 1
ATOM 888 O O . THR A 1 107 ? 6.454 6.657 -0.506 1.00 53.72 107 THR A O 1
ATOM 891 N N . SER A 1 108 ? 6.174 8.203 -2.144 1.00 47.47 108 SER A N 1
ATOM 892 C CA . SER A 1 108 ? 4.893 7.723 -2.688 1.00 47.47 108 SER A CA 1
ATOM 893 C C . SER A 1 108 ? 5.052 6.556 -3.669 1.00 47.47 108 SER A C 1
ATOM 895 O O . SER A 1 108 ? 6.140 6.398 -4.278 1.00 47.47 108 SER A O 1
#